Protein AF-A0A0D2D9L5-F1 (afdb_monomer)

Solvent-accessible surface area (backbone atoms only — not comparable to full-atom values): 6402 Å² total; per-residue (Å²): 145,74,80,76,75,68,64,64,72,64,49,50,51,58,53,55,51,52,53,45,54,51,51,49,50,53,53,52,53,57,54,61,76,69,69,66,97,87,64,49,72,66,34,57,51,34,50,53,48,20,54,48,42,23,47,54,29,26,51,54,20,44,53,48,36,52,55,52,34,58,54,34,48,59,48,23,75,78,38,69,80,45,47,64,58,41,52,58,52,44,54,60,31,50,49,46,24,51,52,16,40,53,53,20,51,58,38,51,67,49,39,75,58,92,73,86,122

Sequence (117 aa):
MGHELTHIPDIVPVIMAGIIAIYGLVVSVLISAGLSQKEPLFTSFIQLGAGLSVGLAGLAAGFAIGIVGDAGVRGTAQQPRLFVGMILILIFAEVLGLYGLIVALLMNSKASTDVTC

Structure (mmCIF, N/CA/C/O backbone):
data_AF-A0A0D2D9L5-F1
#
_entry.id   AF-A0A0D2D9L5-F1
#
loop_
_atom_site.group_PDB
_atom_site.id
_atom_site.type_symbol
_atom_site.label_atom_id
_atom_site.label_alt_id
_atom_site.label_comp_id
_atom_site.label_asym_id
_atom_site.label_entity_id
_atom_site.label_seq_id
_atom_site.pdbx_PDB_ins_code
_atom_site.Cartn_x
_atom_site.Cartn_y
_atom_site.Cartn_z
_atom_site.occupancy
_atom_site.B_iso_or_equiv
_atom_site.auth_seq_id
_atom_site.auth_comp_id
_atom_si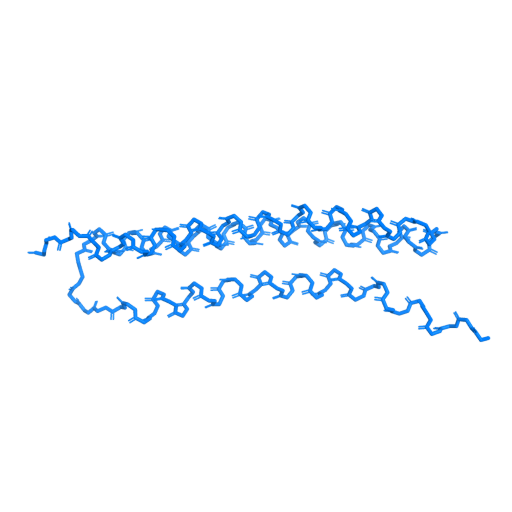te.auth_asym_id
_atom_site.auth_atom_id
_atom_site.pdbx_PDB_model_num
ATOM 1 N N . MET A 1 1 ? -20.238 -12.556 31.600 1.00 43.72 1 MET A N 1
ATOM 2 C CA . MET A 1 1 ? -19.874 -13.261 30.349 1.00 43.72 1 MET A CA 1
ATOM 3 C C . MET A 1 1 ? -19.884 -12.294 29.157 1.00 43.72 1 MET A C 1
ATOM 5 O O . MET A 1 1 ? -20.651 -12.485 28.230 1.00 43.72 1 MET A O 1
ATOM 9 N N . GLY A 1 2 ? -19.078 -11.225 29.178 1.00 51.16 2 GLY A N 1
ATOM 10 C CA . GLY A 1 2 ? -19.084 -10.214 28.101 1.00 51.16 2 GLY A CA 1
ATOM 11 C C . GLY A 1 2 ? -17.712 -9.625 27.761 1.00 51.16 2 GLY A C 1
ATOM 12 O O . GLY A 1 2 ? -17.645 -8.663 27.011 1.00 51.16 2 GLY A O 1
ATOM 13 N N . HIS A 1 3 ? -16.629 -10.181 28.313 1.00 50.19 3 HIS A N 1
ATOM 14 C CA . HIS A 1 3 ? -15.270 -9.645 28.168 1.00 50.19 3 HIS A CA 1
ATOM 15 C C . HIS A 1 3 ? -14.474 -10.244 26.993 1.00 50.19 3 HIS A C 1
ATOM 17 O O . HIS A 1 3 ? -13.371 -9.785 26.726 1.00 50.19 3 HIS A O 1
ATOM 23 N N . GLU A 1 4 ? -15.017 -11.234 26.277 1.00 50.62 4 GLU A N 1
ATOM 24 C CA . GLU A 1 4 ? -14.299 -11.916 25.183 1.00 50.62 4 GLU A CA 1
ATOM 25 C C . GLU A 1 4 ? -14.621 -11.351 23.786 1.00 50.62 4 GLU A C 1
ATOM 27 O O . GLU A 1 4 ? -13.846 -11.539 22.855 1.00 50.62 4 GLU A O 1
ATOM 32 N N . LEU A 1 5 ? -15.715 -10.594 23.626 1.00 52.78 5 LEU A N 1
ATOM 33 C CA . LEU A 1 5 ? -16.119 -10.031 22.324 1.00 52.78 5 LEU A CA 1
ATOM 34 C C . LEU A 1 5 ? -15.494 -8.660 22.011 1.00 52.78 5 LEU A C 1
ATOM 36 O O . LEU A 1 5 ? -15.653 -8.163 20.899 1.00 52.78 5 LEU A O 1
ATOM 40 N N . THR A 1 6 ? -14.775 -8.044 22.954 1.00 55.31 6 THR A N 1
ATOM 41 C CA . THR A 1 6 ? -14.137 -6.730 22.755 1.00 55.31 6 THR A CA 1
ATOM 42 C C . THR A 1 6 ? -12.732 -6.798 22.157 1.00 55.31 6 THR A C 1
ATOM 44 O O . THR A 1 6 ? -12.266 -5.782 21.671 1.00 55.31 6 THR A O 1
ATOM 47 N N . HIS A 1 7 ? -12.060 -7.956 22.129 1.00 50.91 7 HIS A N 1
ATOM 48 C CA . HIS A 1 7 ? -10.677 -8.061 21.616 1.00 50.91 7 HIS A CA 1
ATOM 49 C C . HIS A 1 7 ? -10.565 -8.218 20.088 1.00 50.91 7 HIS A C 1
ATOM 51 O O . HIS A 1 7 ? -9.540 -7.897 19.495 1.00 50.91 7 HIS A O 1
ATOM 57 N N . ILE A 1 8 ? -11.607 -8.734 19.438 1.00 60.00 8 ILE A N 1
ATOM 58 C CA . ILE A 1 8 ? -11.612 -9.072 18.008 1.00 60.00 8 ILE A CA 1
ATOM 59 C C . ILE A 1 8 ? -11.752 -7.845 17.071 1.00 60.00 8 ILE A C 1
ATOM 61 O O . ILE A 1 8 ? -11.149 -7.866 16.000 1.00 60.00 8 ILE A O 1
ATOM 65 N N . PRO A 1 9 ? -12.500 -6.767 17.394 1.00 62.28 9 PRO A N 1
ATOM 66 C CA . PRO A 1 9 ? -12.609 -5.625 16.481 1.00 62.28 9 PRO A CA 1
ATOM 67 C C . PRO A 1 9 ? -11.313 -4.804 16.366 1.00 62.28 9 PRO A C 1
ATOM 69 O O . PRO A 1 9 ? -11.070 -4.201 15.321 1.00 62.28 9 PRO A O 1
ATOM 72 N N . ASP A 1 10 ? -10.460 -4.827 17.394 1.00 74.56 10 ASP A N 1
ATOM 73 C CA . ASP A 1 10 ? -9.269 -3.973 17.480 1.00 74.56 10 ASP A CA 1
ATOM 74 C C . ASP A 1 10 ? -8.071 -4.506 16.681 1.00 74.56 10 ASP A C 1
ATOM 76 O O . ASP A 1 10 ? -7.160 -3.752 16.343 1.00 74.56 10 ASP A O 1
ATOM 80 N N . ILE A 1 11 ? -8.064 -5.798 16.334 1.00 88.12 11 ILE A N 1
ATOM 81 C CA . ILE A 1 11 ? -6.973 -6.400 15.552 1.00 88.12 11 ILE A CA 1
ATOM 82 C C . ILE A 1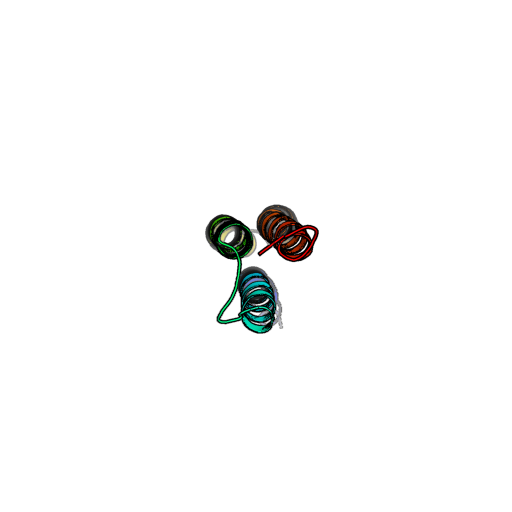 11 ? -7.113 -6.149 14.045 1.00 88.12 11 ILE A C 1
ATOM 84 O O . ILE A 1 11 ? -6.143 -6.284 13.299 1.00 88.12 11 ILE A O 1
ATOM 88 N N . VAL A 1 12 ? -8.301 -5.746 13.580 1.00 90.19 12 VAL A N 1
ATOM 89 C CA . VAL A 1 12 ? -8.595 -5.563 12.151 1.00 90.19 12 VAL A CA 1
ATOM 90 C C . VAL A 1 12 ? -7.650 -4.549 11.484 1.00 90.19 12 VAL A C 1
ATOM 92 O O . VAL A 1 12 ? -7.050 -4.915 10.473 1.00 90.19 12 VAL A O 1
ATOM 95 N N . PRO A 1 13 ? -7.421 -3.330 12.020 1.00 89.88 13 PRO A N 1
ATOM 96 C CA . PRO A 1 13 ? -6.508 -2.369 11.392 1.00 89.88 13 PRO A CA 1
ATOM 97 C C . PRO A 1 13 ? -5.060 -2.877 11.310 1.00 89.88 13 PRO A C 1
ATOM 99 O O . PRO A 1 13 ? -4.355 -2.585 10.346 1.00 89.88 13 PRO A O 1
ATOM 102 N N . VAL A 1 14 ? -4.626 -3.673 12.294 1.00 92.25 14 VAL A N 1
ATOM 103 C CA . VAL A 1 14 ? -3.279 -4.264 12.329 1.00 92.25 14 VAL A CA 1
ATOM 104 C C . VAL A 1 14 ? -3.111 -5.302 11.221 1.00 92.25 14 VAL A C 1
ATOM 106 O O . VAL A 1 14 ? -2.088 -5.313 10.538 1.00 92.25 14 VAL A O 1
ATOM 109 N N . ILE A 1 15 ? -4.122 -6.148 11.004 1.00 93.56 15 ILE A N 1
ATOM 110 C CA . ILE A 1 15 ? -4.108 -7.138 9.919 1.00 93.56 15 ILE A CA 1
ATOM 111 C C . ILE A 1 15 ? -4.052 -6.432 8.558 1.00 93.56 15 ILE A C 1
ATOM 113 O O . ILE A 1 15 ? -3.226 -6.805 7.728 1.00 93.56 15 ILE A O 1
ATOM 117 N N . MET A 1 16 ? -4.852 -5.380 8.353 1.00 90.69 16 MET A N 1
ATOM 118 C CA . MET A 1 16 ? -4.854 -4.613 7.097 1.00 90.69 16 MET A CA 1
ATOM 119 C C . MET A 1 16 ? -3.501 -3.934 6.827 1.00 90.69 16 MET A C 1
ATOM 121 O O . MET A 1 16 ? -2.965 -4.014 5.723 1.00 90.69 16 MET A O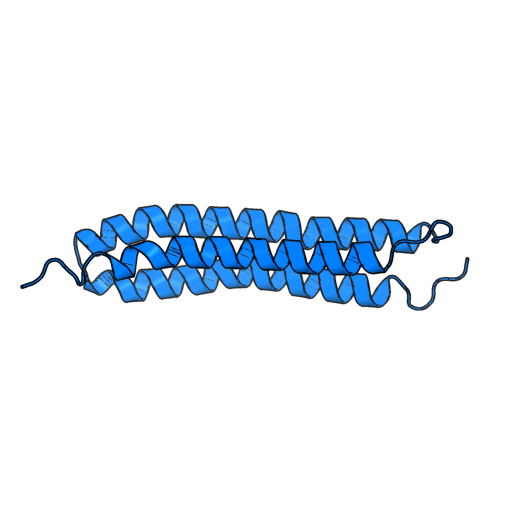 1
ATOM 125 N N . ALA A 1 17 ? -2.858 -3.371 7.857 1.00 92.00 17 ALA A N 1
ATOM 126 C CA . ALA A 1 17 ? -1.496 -2.846 7.726 1.00 92.00 17 ALA A CA 1
ATOM 127 C C . ALA A 1 17 ? -0.487 -3.928 7.282 1.00 92.00 17 ALA A C 1
ATOM 129 O O . ALA A 1 17 ? 0.425 -3.650 6.500 1.00 92.00 17 ALA A O 1
ATOM 130 N N . GLY A 1 18 ? -0.674 -5.173 7.731 1.00 93.81 18 GLY A N 1
ATOM 131 C CA . GLY A 1 18 ? 0.124 -6.319 7.295 1.00 93.81 18 GLY A CA 1
ATOM 132 C C . GLY A 1 18 ? -0.063 -6.674 5.816 1.00 93.81 18 GLY A C 1
ATOM 133 O O . GLY A 1 18 ? 0.910 -7.014 5.144 1.00 93.81 18 GLY A O 1
ATOM 134 N N . ILE A 1 19 ? -1.278 -6.551 5.278 1.00 94.62 19 ILE A N 1
ATOM 135 C CA . ILE A 1 19 ? -1.579 -6.866 3.871 1.00 94.62 19 ILE A CA 1
ATOM 136 C C . ILE A 1 19 ? -0.829 -5.914 2.924 1.00 94.62 19 ILE A C 1
ATOM 138 O O . ILE A 1 19 ? -0.253 -6.362 1.930 1.00 94.62 19 ILE A O 1
ATOM 142 N N . ILE A 1 20 ? -0.728 -4.625 3.267 1.00 94.44 20 ILE A N 1
ATOM 143 C CA . ILE A 1 20 ? 0.037 -3.641 2.480 1.00 94.44 20 ILE A CA 1
ATOM 144 C C . ILE A 1 20 ? 1.516 -4.032 2.363 1.00 94.44 20 ILE A C 1
ATOM 146 O O . ILE A 1 20 ? 2.117 -3.887 1.294 1.00 94.44 20 ILE A O 1
ATOM 150 N N . ALA A 1 21 ? 2.111 -4.569 3.431 1.00 95.19 21 ALA A N 1
ATOM 151 C CA . ALA A 1 21 ? 3.501 -5.020 3.401 1.00 95.19 21 ALA A CA 1
ATOM 152 C C . ALA A 1 21 ? 3.708 -6.180 2.410 1.00 95.19 21 ALA A C 1
ATOM 154 O O . ALA A 1 21 ? 4.732 -6.240 1.725 1.00 95.19 21 ALA A O 1
ATOM 155 N N . ILE A 1 22 ? 2.715 -7.065 2.275 1.00 96.56 22 ILE A N 1
ATOM 156 C CA . ILE A 1 22 ? 2.756 -8.182 1.325 1.00 96.56 22 ILE A CA 1
ATOM 157 C C . ILE A 1 22 ? 2.738 -7.667 -0.121 1.00 96.56 22 ILE A C 1
ATOM 159 O O . ILE A 1 22 ? 3.448 -8.216 -0.961 1.00 96.56 22 ILE A O 1
ATOM 163 N N . TYR A 1 23 ? 2.017 -6.583 -0.425 1.00 95.81 23 TYR A N 1
ATOM 164 C CA . TYR A 1 23 ? 2.035 -5.987 -1.768 1.00 95.81 23 TYR A CA 1
ATOM 165 C C . TYR A 1 23 ? 3.443 -5.538 -2.181 1.00 95.81 23 TYR A C 1
ATOM 167 O O . TYR A 1 23 ? 3.891 -5.844 -3.288 1.00 95.81 23 TYR A O 1
ATOM 175 N N . GLY A 1 24 ? 4.169 -4.872 -1.278 1.00 94.62 24 GLY A N 1
ATOM 176 C CA . GLY A 1 24 ? 5.560 -4.477 -1.515 1.00 94.62 24 GLY A CA 1
ATOM 177 C C . GLY A 1 24 ? 6.500 -5.677 -1.667 1.00 94.62 24 GLY A C 1
ATOM 178 O O . GLY A 1 24 ? 7.343 -5.691 -2.567 1.00 94.62 24 GLY A O 1
ATOM 179 N N . LEU A 1 25 ? 6.318 -6.713 -0.839 1.00 96.44 25 LEU A N 1
ATOM 180 C CA . LEU A 1 25 ? 7.094 -7.953 -0.915 1.00 96.44 25 LEU A CA 1
ATOM 181 C C . LEU A 1 25 ? 6.935 -8.636 -2.279 1.00 96.44 25 LEU A C 1
ATOM 183 O O . LEU A 1 25 ? 7.932 -9.006 -2.896 1.00 96.44 25 LEU A O 1
ATOM 187 N N . VAL A 1 26 ? 5.700 -8.771 -2.769 1.00 95.88 26 VAL A N 1
ATOM 188 C CA . VAL A 1 26 ? 5.410 -9.405 -4.063 1.00 95.88 26 VAL A CA 1
ATOM 189 C C . VAL A 1 26 ? 6.117 -8.667 -5.199 1.00 95.88 26 VAL A C 1
ATOM 191 O O . VAL A 1 26 ? 6.795 -9.301 -6.004 1.00 95.88 26 VAL A O 1
ATOM 194 N N . VAL A 1 27 ? 6.032 -7.334 -5.246 1.00 95.50 27 VAL A N 1
ATOM 195 C CA . VAL A 1 27 ? 6.710 -6.542 -6.288 1.00 95.50 27 VAL A CA 1
ATOM 196 C C . VAL A 1 27 ? 8.232 -6.663 -6.185 1.00 95.50 27 VAL A C 1
ATOM 198 O O . VAL A 1 27 ? 8.899 -6.823 -7.205 1.00 95.50 27 VAL A O 1
ATOM 201 N N . SER A 1 28 ? 8.790 -6.650 -4.972 1.00 95.38 28 SER A N 1
ATOM 202 C CA . SER A 1 28 ? 10.232 -6.820 -4.760 1.00 95.38 28 SER A CA 1
ATOM 203 C C . SER A 1 28 ? 10.739 -8.171 -5.275 1.00 95.38 28 SER A C 1
ATOM 205 O O . SER A 1 28 ? 11.742 -8.214 -5.988 1.00 95.38 28 SER A O 1
ATOM 207 N N . VAL A 1 29 ? 10.023 -9.262 -4.984 1.00 95.81 29 VAL A N 1
ATOM 208 C CA . VAL A 1 29 ? 10.370 -10.606 -5.471 1.00 95.81 29 VAL A CA 1
ATOM 209 C C . VAL A 1 29 ? 10.272 -10.688 -6.997 1.00 95.81 29 VAL A C 1
ATOM 211 O O . VAL A 1 29 ? 11.165 -11.248 -7.631 1.00 95.81 29 VAL A O 1
ATOM 214 N N . LEU A 1 30 ? 9.234 -10.097 -7.599 1.00 93.12 30 LEU A N 1
ATOM 215 C CA . LEU A 1 30 ? 9.055 -10.091 -9.055 1.00 93.12 30 LEU A CA 1
ATOM 216 C C . LEU A 1 30 ? 10.151 -9.308 -9.784 1.00 93.12 30 LEU A C 1
ATOM 218 O O . LEU A 1 30 ? 10.627 -9.766 -10.819 1.00 93.12 30 LEU A O 1
ATOM 222 N N . ILE A 1 31 ? 10.566 -8.154 -9.254 1.00 92.44 31 ILE A N 1
ATOM 223 C CA . ILE A 1 31 ? 11.669 -7.371 -9.830 1.00 92.44 31 ILE A CA 1
ATOM 224 C C . ILE A 1 31 ? 12.988 -8.134 -9.674 1.00 92.44 31 ILE A C 1
ATOM 226 O O . ILE A 1 31 ? 13.742 -8.239 -10.635 1.00 92.44 31 ILE A O 1
ATOM 230 N N . SER A 1 32 ? 13.243 -8.718 -8.497 1.00 92.75 32 SER A N 1
ATOM 231 C CA . SER A 1 32 ? 14.467 -9.480 -8.209 1.00 92.75 32 SER A CA 1
ATOM 232 C C . SER A 1 32 ? 14.664 -10.666 -9.160 1.00 92.75 32 SER A C 1
ATOM 234 O O . SER A 1 32 ? 15.771 -10.906 -9.638 1.00 92.75 32 SER A O 1
ATOM 236 N N . ALA A 1 33 ? 13.579 -11.367 -9.502 1.00 90.00 33 ALA A N 1
ATOM 237 C CA . ALA A 1 33 ? 13.613 -12.480 -10.448 1.00 90.00 33 ALA A CA 1
ATOM 238 C C . ALA A 1 33 ? 13.986 -12.065 -11.887 1.00 90.00 33 ALA A C 1
ATOM 240 O O . ALA A 1 33 ? 14.412 -12.913 -12.668 1.00 90.00 33 ALA A O 1
ATOM 241 N N . GLY A 1 34 ? 13.821 -10.786 -12.241 1.00 83.19 34 GLY A N 1
ATOM 242 C CA . GLY A 1 34 ? 14.101 -10.237 -13.570 1.00 83.19 34 GLY A CA 1
ATOM 243 C C . GLY A 1 34 ? 15.415 -9.460 -13.680 1.00 83.19 34 GLY A C 1
ATOM 244 O O . GLY A 1 34 ? 15.613 -8.765 -14.673 1.00 83.19 34 GLY A O 1
ATOM 245 N N . LEU A 1 35 ? 16.295 -9.510 -12.673 1.00 86.88 35 LEU A N 1
ATOM 246 C CA . LEU A 1 35 ? 17.574 -8.794 -12.706 1.00 86.88 35 LEU A CA 1
ATOM 247 C C . LEU A 1 35 ? 18.631 -9.568 -13.506 1.00 86.88 35 LEU A C 1
ATOM 249 O O . LEU A 1 35 ? 18.925 -10.727 -13.217 1.00 86.88 35 LEU A O 1
ATOM 253 N N . SER A 1 36 ? 19.265 -8.890 -14.464 1.00 86.50 36 SER A N 1
ATOM 254 C CA . SER A 1 36 ? 20.396 -9.403 -15.244 1.00 86.50 36 SER A CA 1
ATOM 255 C C . SER A 1 36 ? 21.510 -8.359 -15.339 1.00 86.50 36 SER A C 1
ATOM 257 O O . SER A 1 36 ? 21.279 -7.159 -15.204 1.00 86.50 36 SER A O 1
ATOM 259 N N . GLN A 1 37 ? 22.748 -8.804 -15.576 1.00 83.56 37 GLN A N 1
ATOM 260 C CA . GLN A 1 37 ? 23.912 -7.911 -15.665 1.00 83.56 37 GLN A CA 1
ATOM 261 C C . GLN A 1 37 ? 23.899 -7.040 -16.932 1.00 83.56 37 GLN A C 1
ATOM 263 O O . GLN A 1 37 ? 24.520 -5.979 -16.960 1.00 83.56 37 GLN A O 1
ATOM 268 N N . LYS A 1 38 ? 23.217 -7.488 -17.992 1.00 82.06 38 LYS A N 1
ATOM 269 C CA . LYS A 1 38 ? 23.132 -6.778 -19.270 1.00 82.06 38 LYS A CA 1
ATOM 270 C C . LYS A 1 38 ? 21.679 -6.419 -19.569 1.00 82.06 38 LYS A C 1
ATOM 272 O O . LYS A 1 38 ? 21.049 -7.056 -20.404 1.00 82.06 38 LYS A O 1
ATOM 277 N N . GLU A 1 39 ? 21.186 -5.395 -18.880 1.00 82.75 39 GLU A N 1
ATOM 278 C CA . GLU A 1 39 ? 19.857 -4.822 -19.100 1.00 82.75 39 GLU A CA 1
ATOM 279 C C . GLU A 1 39 ? 19.960 -3.428 -19.737 1.00 82.75 39 GLU A C 1
ATOM 281 O O . GLU A 1 39 ? 20.840 -2.638 -19.371 1.00 82.75 39 GLU A O 1
ATOM 286 N N . PRO A 1 40 ? 19.074 -3.092 -20.686 1.00 86.12 40 PRO A N 1
ATOM 287 C CA . PRO A 1 40 ? 18.982 -1.748 -21.228 1.00 86.12 40 PRO A CA 1
ATOM 288 C C . PRO A 1 40 ? 18.489 -0.773 -20.151 1.00 86.12 40 P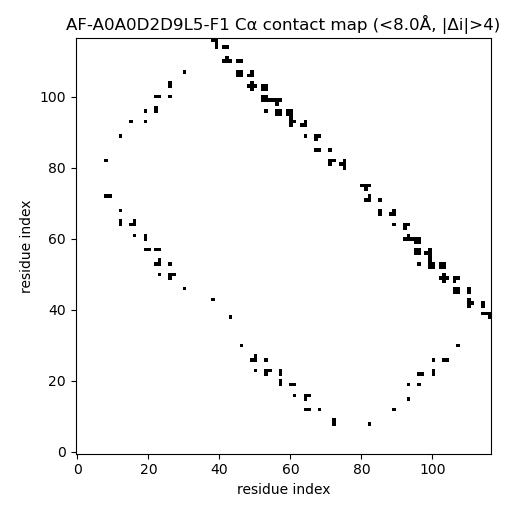RO A C 1
ATOM 290 O O . PRO A 1 40 ? 17.698 -1.112 -19.270 1.00 86.12 40 PRO A O 1
ATOM 293 N N . LEU A 1 41 ? 18.929 0.485 -20.250 1.00 87.94 41 LEU A N 1
ATOM 294 C CA . LEU A 1 41 ? 18.633 1.526 -19.257 1.00 87.94 41 LEU A CA 1
ATOM 295 C C . LEU A 1 41 ? 17.120 1.737 -19.045 1.00 87.94 41 LEU A C 1
ATOM 297 O O . LEU A 1 41 ? 16.685 2.092 -17.950 1.00 87.94 41 LEU A O 1
ATOM 301 N N . PHE A 1 42 ? 16.320 1.482 -20.086 1.00 88.88 42 PHE A N 1
ATOM 302 C CA . PHE A 1 42 ? 14.861 1.522 -20.030 1.00 88.88 42 PHE A CA 1
ATOM 303 C C . PHE A 1 42 ? 14.287 0.523 -19.013 1.00 88.88 42 PHE A C 1
ATOM 305 O O . PHE A 1 42 ? 13.506 0.937 -18.156 1.00 88.88 42 PHE A O 1
ATOM 312 N N . THR A 1 43 ? 14.717 -0.746 -19.035 1.00 89.25 43 THR A N 1
ATOM 313 C CA . THR A 1 43 ? 14.256 -1.776 -18.085 1.00 89.25 43 THR A CA 1
ATOM 314 C C . THR A 1 43 ? 14.521 -1.339 -16.647 1.00 89.25 43 THR A C 1
ATOM 316 O O . THR A 1 43 ? 13.617 -1.363 -15.811 1.00 89.25 43 THR A O 1
ATOM 319 N N . SER A 1 44 ? 15.735 -0.857 -16.367 1.00 90.31 44 SER A N 1
ATOM 320 C CA . SER A 1 44 ? 16.148 -0.445 -15.021 1.00 90.31 44 SER A CA 1
ATOM 321 C C . SER A 1 44 ? 15.339 0.743 -14.492 1.00 90.31 44 SER A C 1
ATOM 323 O O . SER A 1 44 ? 14.940 0.751 -13.326 1.00 90.31 44 SER A O 1
ATOM 325 N N . PHE A 1 45 ? 15.034 1.737 -15.336 1.00 91.88 45 PHE A N 1
ATOM 326 C CA . PHE A 1 45 ? 14.176 2.857 -14.935 1.00 91.88 45 PHE A CA 1
ATOM 327 C C . PHE A 1 45 ? 12.720 2.439 -14.716 1.00 91.88 45 PHE A C 1
ATOM 329 O O . PHE A 1 45 ? 12.080 2.940 -13.789 1.00 91.88 45 PHE A O 1
ATOM 336 N N . ILE A 1 46 ? 12.197 1.508 -15.517 1.00 93.00 46 ILE A N 1
ATOM 337 C CA . ILE A 1 46 ? 10.849 0.967 -15.317 1.00 93.00 46 ILE A CA 1
ATOM 338 C C . ILE A 1 46 ? 10.770 0.170 -14.010 1.00 93.00 46 ILE A C 1
ATOM 340 O O . ILE A 1 46 ? 9.815 0.358 -13.260 1.00 93.00 46 ILE A O 1
ATOM 344 N N . GLN A 1 47 ? 11.771 -0.652 -13.686 1.00 92.62 47 GLN A N 1
ATOM 345 C CA . GLN A 1 47 ? 11.835 -1.391 -12.418 1.00 92.62 47 GLN A CA 1
ATOM 346 C C . GLN A 1 47 ? 11.931 -0.451 -11.207 1.00 92.62 47 GLN A C 1
ATOM 348 O O . GLN A 1 47 ? 11.227 -0.649 -10.215 1.00 92.62 47 GLN A O 1
ATOM 353 N N . LEU A 1 48 ? 12.727 0.621 -11.304 1.00 93.88 48 LEU A N 1
ATOM 354 C CA . LEU A 1 48 ? 12.792 1.659 -10.272 1.00 93.88 48 LEU A CA 1
ATOM 355 C C . LEU A 1 48 ? 11.433 2.354 -10.086 1.00 93.88 48 LEU A C 1
ATOM 357 O O . LEU A 1 48 ? 10.972 2.530 -8.957 1.00 93.88 48 LEU A O 1
ATOM 361 N N . GLY A 1 49 ? 10.774 2.718 -11.189 1.00 94.69 49 GLY A N 1
ATOM 362 C CA . GLY A 1 49 ? 9.448 3.335 -11.173 1.00 94.69 49 GLY A CA 1
ATOM 363 C C . GLY A 1 49 ? 8.371 2.409 -10.603 1.00 94.69 49 GLY A C 1
ATOM 364 O O . GLY A 1 49 ? 7.559 2.841 -9.786 1.00 94.69 49 GLY A O 1
ATOM 365 N N . ALA A 1 50 ? 8.403 1.123 -10.963 1.00 94.94 50 ALA A N 1
ATOM 366 C CA . ALA A 1 50 ? 7.492 0.111 -10.443 1.00 94.94 50 ALA A CA 1
ATOM 367 C C . ALA A 1 50 ? 7.636 -0.028 -8.919 1.00 94.94 50 ALA A C 1
ATOM 369 O O . ALA A 1 50 ? 6.638 0.068 -8.205 1.00 94.94 50 ALA A O 1
ATOM 370 N N . GLY A 1 51 ? 8.866 -0.146 -8.405 1.00 95.12 51 GLY A N 1
ATOM 371 C CA . GLY A 1 51 ? 9.129 -0.215 -6.964 1.00 95.12 51 GLY A CA 1
ATOM 372 C C . GLY A 1 51 ? 8.698 1.045 -6.202 1.00 95.12 51 GLY A C 1
ATOM 373 O O . GLY A 1 51 ? 8.049 0.946 -5.159 1.00 95.12 51 GLY A O 1
ATOM 374 N N . LEU A 1 52 ? 8.992 2.238 -6.733 1.00 96.44 52 LEU A N 1
ATOM 375 C CA . LEU A 1 52 ? 8.587 3.502 -6.106 1.00 96.44 52 LEU A CA 1
ATOM 376 C C . LEU A 1 52 ? 7.068 3.699 -6.101 1.00 96.44 52 LEU A C 1
ATOM 378 O O . LEU A 1 52 ? 6.527 4.194 -5.113 1.00 96.44 52 LEU A O 1
ATOM 382 N N . SER A 1 53 ? 6.374 3.294 -7.168 1.00 95.88 53 SER A N 1
ATOM 383 C CA . SER A 1 53 ? 4.918 3.442 -7.269 1.00 95.88 53 SER A CA 1
ATOM 384 C C . SER A 1 53 ? 4.179 2.662 -6.175 1.00 95.88 53 SER A C 1
ATOM 386 O O . SER A 1 53 ? 3.366 3.245 -5.458 1.00 95.88 53 SER A O 1
ATOM 388 N N . VAL A 1 54 ? 4.516 1.380 -5.970 1.00 96.75 54 VAL A N 1
ATOM 389 C CA . VAL A 1 54 ? 3.920 0.557 -4.905 1.00 96.75 54 VAL A CA 1
ATOM 390 C C . VAL A 1 54 ? 4.390 0.996 -3.518 1.00 96.75 54 VAL A C 1
ATOM 392 O O . VAL A 1 54 ? 3.588 1.022 -2.589 1.00 96.75 54 VAL A O 1
ATOM 395 N N . GLY A 1 55 ? 5.660 1.391 -3.368 1.00 95.94 55 GLY A N 1
ATOM 396 C CA . GLY A 1 55 ? 6.224 1.798 -2.081 1.00 95.94 55 GLY A CA 1
ATOM 397 C C . GLY A 1 55 ? 5.583 3.073 -1.534 1.00 95.94 55 GLY A C 1
ATOM 398 O O . GLY A 1 55 ? 5.139 3.101 -0.387 1.00 95.94 55 GLY A O 1
ATOM 399 N N . LEU A 1 56 ? 5.479 4.120 -2.359 1.00 96.88 56 LEU A N 1
ATOM 400 C CA . LEU A 1 56 ? 4.883 5.395 -1.949 1.00 96.88 56 LEU A CA 1
ATOM 401 C C . LEU A 1 56 ? 3.362 5.294 -1.776 1.00 96.88 56 LEU A C 1
ATOM 403 O O . LEU A 1 56 ? 2.823 5.861 -0.825 1.00 96.88 56 LEU A O 1
ATOM 407 N N . ALA A 1 57 ? 2.672 4.541 -2.640 1.00 96.25 57 ALA A N 1
ATOM 408 C CA . ALA A 1 57 ? 1.239 4.283 -2.487 1.00 96.25 57 ALA A CA 1
ATOM 409 C C . ALA A 1 57 ? 0.940 3.465 -1.220 1.00 96.25 57 ALA A C 1
ATOM 411 O O . ALA A 1 57 ? 0.026 3.804 -0.468 1.00 96.25 57 ALA A O 1
ATOM 412 N N . GLY A 1 58 ? 1.740 2.430 -0.946 1.00 95.62 58 GLY A N 1
ATOM 413 C CA . GLY A 1 58 ? 1.630 1.611 0.259 1.00 95.62 58 GLY A CA 1
ATOM 414 C C . GLY A 1 58 ? 1.900 2.407 1.535 1.00 95.62 58 GLY A C 1
ATOM 415 O O . GLY A 1 58 ? 1.161 2.269 2.506 1.00 95.62 58 GLY A O 1
ATOM 416 N N . LEU A 1 59 ? 2.888 3.306 1.523 1.00 96.19 59 LEU A N 1
ATOM 417 C CA . LEU A 1 59 ? 3.150 4.209 2.645 1.00 96.19 59 LEU A CA 1
ATOM 418 C C . LEU A 1 59 ? 1.952 5.133 2.905 1.00 96.19 59 LEU A C 1
ATOM 420 O O . LEU A 1 59 ? 1.500 5.234 4.043 1.00 96.19 59 LEU A O 1
ATOM 424 N N . ALA A 1 60 ? 1.395 5.761 1.865 1.00 96.06 60 ALA A N 1
ATOM 425 C CA . ALA A 1 60 ? 0.224 6.627 2.000 1.00 96.06 60 ALA A CA 1
ATOM 426 C C . ALA A 1 60 ? -1.008 5.869 2.532 1.00 96.06 60 ALA A C 1
ATOM 428 O O . ALA A 1 60 ? -1.687 6.354 3.440 1.00 96.06 60 ALA A O 1
ATOM 429 N N . ALA A 1 61 ? -1.262 4.663 2.016 1.00 95.75 61 ALA A N 1
ATOM 430 C CA . ALA A 1 61 ? -2.339 3.792 2.482 1.00 95.75 61 ALA A CA 1
ATOM 431 C C . ALA A 1 61 ? -2.133 3.364 3.947 1.00 95.75 61 ALA A C 1
ATOM 433 O O . ALA A 1 61 ? -3.058 3.458 4.751 1.00 95.75 61 ALA A O 1
ATOM 434 N N . GLY A 1 62 ? -0.910 2.982 4.326 1.00 95.50 62 GLY A N 1
ATOM 435 C CA . GLY A 1 62 ? -0.562 2.616 5.699 1.00 95.50 62 GLY A CA 1
ATOM 436 C C . GLY A 1 62 ? -0.748 3.770 6.687 1.00 95.50 62 GLY A C 1
ATOM 437 O O . GLY A 1 62 ? -1.286 3.564 7.774 1.00 95.50 62 GLY A O 1
ATOM 438 N N . PHE A 1 63 ? -0.393 5.000 6.299 1.00 96.06 63 PHE A N 1
ATOM 439 C CA . PHE A 1 63 ? -0.669 6.193 7.107 1.00 96.06 63 PHE A CA 1
ATOM 440 C C . PHE A 1 63 ? -2.171 6.434 7.290 1.00 96.06 63 PHE A C 1
ATOM 442 O O . PHE A 1 63 ? -2.614 6.704 8.407 1.00 96.06 63 PHE A O 1
ATOM 449 N N . ALA A 1 64 ? -2.966 6.301 6.224 1.00 95.06 64 ALA A N 1
ATOM 450 C CA . ALA A 1 64 ? -4.417 6.443 6.306 1.00 95.06 64 ALA A CA 1
ATOM 451 C C . ALA A 1 64 ? -5.042 5.382 7.228 1.00 95.06 64 ALA A C 1
ATOM 453 O O . ALA A 1 64 ? -5.824 5.728 8.114 1.00 95.06 64 ALA A O 1
ATOM 454 N N . ILE A 1 65 ? -4.652 4.111 7.079 1.00 95.56 65 ILE A N 1
ATOM 455 C CA . ILE A 1 65 ? -5.115 3.001 7.925 1.00 95.56 65 ILE A CA 1
ATOM 456 C C . ILE A 1 65 ? -4.707 3.205 9.383 1.00 95.56 65 ILE A C 1
ATOM 458 O O . ILE A 1 65 ? -5.525 2.978 10.268 1.00 95.56 65 ILE A O 1
ATOM 462 N N . GLY A 1 66 ? -3.484 3.667 9.652 1.00 93.94 66 GLY A N 1
ATOM 463 C CA . GLY A 1 66 ? -3.016 3.917 11.015 1.00 93.94 66 GLY A CA 1
ATOM 464 C C . GLY A 1 66 ? -3.841 4.987 11.736 1.00 93.94 66 GLY A C 1
ATOM 465 O O . GLY A 1 66 ? -4.279 4.773 12.864 1.00 93.94 66 GLY A O 1
ATOM 466 N N . ILE A 1 67 ? -4.112 6.113 11.067 1.00 95.19 67 ILE A N 1
ATOM 467 C CA . ILE A 1 67 ? -4.880 7.225 11.651 1.00 95.19 67 ILE A CA 1
ATOM 468 C C . ILE A 1 67 ? -6.358 6.846 11.819 1.00 95.19 67 ILE A C 1
ATOM 470 O O . ILE A 1 67 ? -6.947 7.086 12.874 1.00 95.19 67 ILE A O 1
ATOM 474 N N . VAL A 1 68 ? -6.965 6.236 10.795 1.00 94.00 68 VAL A N 1
ATOM 475 C CA . VAL A 1 68 ? -8.364 5.778 10.849 1.00 94.00 68 VAL A CA 1
ATOM 476 C C . VAL A 1 68 ? -8.529 4.656 11.870 1.00 94.00 68 VAL A C 1
ATOM 478 O O . VAL A 1 68 ? -9.532 4.626 12.577 1.00 94.00 68 VAL A O 1
ATOM 481 N N . GLY A 1 69 ? -7.550 3.759 11.969 1.00 92.69 69 GLY A N 1
ATOM 482 C CA . GLY A 1 69 ? -7.513 2.673 12.938 1.00 92.69 69 GLY A CA 1
ATOM 483 C C . GLY A 1 69 ? -7.506 3.192 14.371 1.00 92.69 69 GLY A C 1
ATOM 484 O O . GLY A 1 69 ? -8.397 2.825 15.128 1.00 92.69 69 GLY A O 1
ATOM 485 N N . ASP A 1 70 ? -6.580 4.092 14.729 1.00 91.94 70 ASP A N 1
ATOM 486 C CA . ASP A 1 70 ? -6.488 4.657 16.088 1.00 91.94 70 ASP A CA 1
ATOM 487 C C . ASP A 1 70 ? -7.769 5.405 16.500 1.00 91.94 70 ASP A C 1
ATOM 489 O O . ASP A 1 70 ? -8.338 5.158 17.569 1.00 91.94 70 ASP A O 1
ATOM 493 N N . ALA A 1 71 ? -8.291 6.266 15.622 1.00 92.19 71 ALA A N 1
ATOM 494 C CA . ALA A 1 71 ? -9.540 6.980 15.881 1.00 92.19 71 ALA A CA 1
ATOM 495 C C . ALA A 1 71 ? -10.755 6.031 15.925 1.00 92.19 71 ALA A C 1
ATOM 497 O O . ALA A 1 71 ? -11.661 6.200 16.748 1.00 92.19 71 ALA A O 1
ATOM 498 N N . GLY A 1 72 ? -10.772 5.022 15.055 1.00 90.50 72 GLY A N 1
ATOM 499 C CA . GLY A 1 72 ? -11.864 4.070 14.886 1.00 90.50 72 GLY A C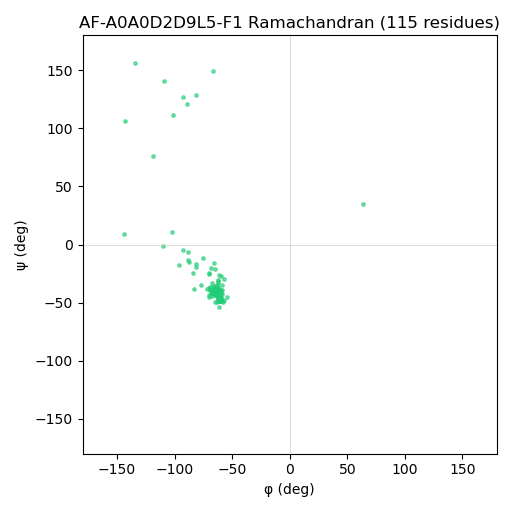A 1
ATOM 500 C C . GLY A 1 72 ? -12.021 3.107 16.059 1.00 90.50 72 GLY A C 1
ATOM 501 O O . GLY A 1 72 ? -13.146 2.918 16.533 1.00 90.50 72 GLY A O 1
ATOM 502 N N . VAL A 1 73 ? -10.922 2.552 16.587 1.00 90.06 73 VAL A N 1
ATOM 503 C CA . VAL A 1 73 ? -10.966 1.659 17.762 1.00 90.06 73 VAL A CA 1
ATOM 504 C C . VAL A 1 73 ? -11.413 2.423 19.009 1.00 90.06 73 VAL A C 1
ATOM 506 O O . VAL A 1 73 ? -12.302 1.977 19.735 1.00 90.06 73 VAL A O 1
ATOM 509 N N . ARG A 1 74 ? -10.912 3.653 19.198 1.00 89.31 74 ARG A N 1
ATOM 510 C CA . ARG A 1 74 ? -11.327 4.544 20.294 1.00 89.31 74 ARG A CA 1
ATOM 511 C C . ARG A 1 74 ? -12.812 4.910 20.214 1.00 89.31 74 ARG A C 1
ATOM 513 O O . ARG A 1 74 ? -13.493 4.914 21.238 1.00 89.31 74 ARG A O 1
ATOM 520 N N . GLY A 1 75 ? -13.326 5.191 19.015 1.00 87.69 75 GLY A N 1
ATOM 521 C CA . GLY A 1 75 ? -14.748 5.476 18.791 1.00 87.69 75 GLY A CA 1
ATOM 522 C C . GLY A 1 75 ? -15.645 4.251 18.991 1.00 87.69 75 GLY A C 1
ATOM 523 O O . GLY A 1 75 ? -16.712 4.351 19.599 1.00 87.69 75 GLY A O 1
ATOM 524 N N . THR A 1 76 ? -15.187 3.079 18.549 1.00 86.00 76 THR A N 1
ATOM 525 C CA . THR A 1 76 ? -15.915 1.809 18.699 1.00 86.00 76 THR A CA 1
ATOM 526 C C . THR A 1 76 ? -16.007 1.379 20.165 1.00 86.00 76 THR A C 1
ATOM 528 O O . THR A 1 76 ? -17.045 0.861 20.578 1.00 86.00 76 THR A O 1
ATOM 531 N N . ALA A 1 77 ? -14.986 1.677 20.977 1.00 85.75 77 ALA A N 1
ATOM 532 C CA . ALA A 1 77 ? -15.012 1.441 22.420 1.00 85.75 77 ALA A CA 1
ATOM 533 C C . ALA A 1 77 ? -16.111 2.245 23.144 1.00 85.75 77 ALA A C 1
ATOM 535 O O . ALA A 1 77 ? -16.650 1.781 24.146 1.00 85.75 77 ALA A O 1
ATOM 536 N N . GLN A 1 78 ? -16.463 3.434 22.639 1.00 88.50 78 GLN A N 1
ATOM 537 C CA . GLN A 1 78 ? -17.556 4.251 23.183 1.00 88.50 78 GLN A CA 1
ATOM 538 C C . GLN A 1 78 ? -18.927 3.812 22.650 1.00 88.50 78 GLN A C 1
ATOM 540 O O . GLN A 1 78 ? -19.918 3.824 23.379 1.00 88.50 78 GLN A O 1
ATOM 545 N N . GLN A 1 79 ? -19.003 3.437 21.372 1.00 86.50 79 GLN A N 1
ATOM 546 C CA . GLN A 1 79 ? -20.242 3.041 20.710 1.00 86.50 79 GLN A CA 1
ATOM 547 C C . GLN A 1 79 ? -19.981 1.895 19.714 1.00 86.50 79 GLN A C 1
ATOM 549 O O . GLN A 1 79 ? -19.502 2.137 18.603 1.00 86.50 79 GLN A O 1
ATOM 554 N N . PRO A 1 80 ? -20.392 0.649 20.026 1.00 82.31 80 PRO A N 1
ATOM 555 C CA . PRO A 1 80 ? -20.072 -0.521 19.202 1.00 82.31 80 PRO A CA 1
ATOM 556 C C . PRO A 1 80 ? -20.728 -0.502 17.810 1.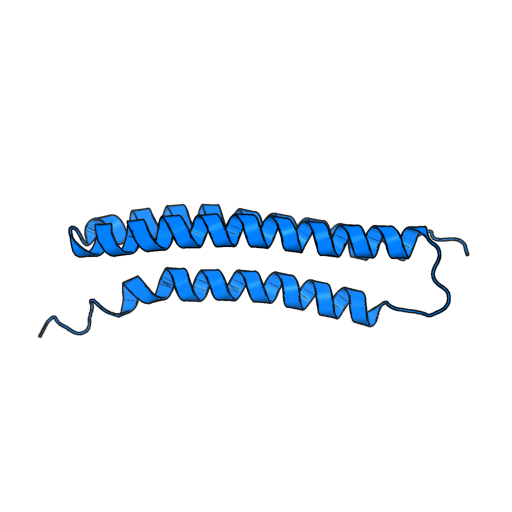00 82.31 80 PRO A C 1
ATOM 558 O O . PRO A 1 80 ? -20.308 -1.222 16.909 1.00 82.31 80 PRO A O 1
ATOM 561 N N . ARG A 1 81 ? -21.738 0.352 17.591 1.00 86.12 81 ARG A N 1
ATOM 562 C CA . ARG A 1 81 ? -22.368 0.547 16.274 1.00 86.12 81 ARG A CA 1
ATOM 563 C C . ARG A 1 81 ? -21.447 1.228 15.251 1.00 86.12 81 ARG A C 1
ATOM 565 O O . ARG A 1 81 ? -21.698 1.086 14.058 1.00 86.12 81 ARG A O 1
ATOM 572 N N . LEU A 1 82 ? -20.390 1.929 15.682 1.00 85.56 82 LEU A N 1
ATOM 573 C CA . LEU A 1 82 ? -19.433 2.574 14.770 1.00 85.56 82 LEU A CA 1
ATOM 574 C C . LEU A 1 82 ? -18.468 1.586 14.100 1.00 85.56 82 LEU A C 1
ATOM 576 O O . LEU A 1 82 ? -17.829 1.952 13.115 1.00 85.56 82 LEU A O 1
ATOM 580 N N . PHE A 1 83 ? -18.417 0.334 14.563 1.00 85.44 83 PHE A N 1
ATOM 581 C CA . PHE A 1 83 ? -17.524 -0.690 14.021 1.00 85.44 83 PHE A CA 1
ATOM 582 C C . PHE A 1 83 ? -17.673 -0.870 12.501 1.00 85.44 83 PHE A C 1
ATOM 584 O O . PHE A 1 83 ? -16.687 -0.888 11.770 1.00 85.44 83 PHE A O 1
ATOM 591 N N . VAL A 1 84 ? -18.914 -0.925 12.002 1.00 89.81 84 VAL A N 1
ATOM 592 C CA . VAL A 1 84 ? -19.188 -1.100 10.564 1.00 89.81 84 VAL A CA 1
ATOM 593 C C . VAL A 1 84 ? -18.700 0.105 9.750 1.00 89.81 84 VAL A C 1
ATOM 595 O O . VAL A 1 84 ? -18.155 -0.063 8.661 1.00 89.81 84 VAL A O 1
ATOM 598 N N . GLY A 1 85 ? -18.847 1.319 10.293 1.00 90.62 85 GLY A N 1
ATOM 599 C CA . GLY A 1 85 ? -18.364 2.544 9.653 1.00 90.62 85 GLY A CA 1
ATOM 600 C C . GLY A 1 85 ? -16.839 2.592 9.565 1.00 90.62 85 GLY A C 1
ATOM 601 O O . GLY A 1 85 ? -16.301 2.935 8.516 1.00 90.62 85 GLY A O 1
ATOM 602 N N . MET A 1 86 ? -16.144 2.178 10.629 1.00 91.44 86 MET A N 1
ATOM 603 C CA . MET A 1 86 ? -14.684 2.058 10.639 1.00 91.44 86 MET A CA 1
ATOM 604 C C . MET A 1 86 ? -14.195 1.095 9.551 1.00 91.44 86 MET A C 1
ATOM 606 O O . MET A 1 86 ? -13.317 1.459 8.773 1.00 91.44 86 MET A O 1
ATOM 610 N N . ILE A 1 87 ? -14.787 -0.102 9.448 1.00 92.12 87 ILE A N 1
ATOM 611 C CA . ILE A 1 87 ? -14.406 -1.084 8.420 1.00 92.12 87 ILE A CA 1
ATOM 612 C C . ILE A 1 87 ? -14.591 -0.520 7.009 1.00 92.12 87 ILE A C 1
ATOM 614 O O . ILE A 1 87 ? -13.716 -0.685 6.163 1.00 92.12 87 ILE A O 1
ATOM 618 N N . LEU A 1 88 ? -15.696 0.180 6.755 1.00 93.38 88 LEU A N 1
ATOM 619 C CA . LEU A 1 88 ? -15.969 0.754 5.440 1.00 93.38 88 LEU A CA 1
ATOM 620 C C . LEU A 1 88 ? -14.904 1.786 5.030 1.00 93.38 88 LEU A C 1
ATOM 622 O O . LEU A 1 88 ? -14.447 1.765 3.889 1.00 93.38 88 LEU A O 1
ATOM 626 N N . ILE A 1 89 ? -14.450 2.634 5.959 1.00 94.25 89 ILE A N 1
ATOM 627 C CA . ILE A 1 89 ? -13.366 3.600 5.703 1.00 94.25 89 ILE A CA 1
ATOM 628 C C . ILE A 1 89 ? -12.027 2.878 5.485 1.00 94.25 89 ILE A C 1
ATOM 630 O O . ILE A 1 89 ? -11.282 3.238 4.573 1.00 94.25 89 ILE A O 1
ATOM 634 N N . LEU A 1 90 ? -11.730 1.841 6.276 1.00 93.06 90 LEU A N 1
ATOM 635 C CA . LEU A 1 90 ? -10.502 1.050 6.140 1.00 93.06 90 LEU A CA 1
ATOM 636 C C . LEU A 1 90 ? -10.403 0.359 4.773 1.00 93.06 90 LEU A C 1
ATOM 638 O O . LEU A 1 90 ? -9.330 0.358 4.179 1.00 93.06 90 LEU A O 1
ATOM 642 N N . ILE A 1 91 ? -11.511 -0.151 4.228 1.00 94.88 91 ILE A N 1
ATOM 643 C CA . ILE A 1 91 ? -11.536 -0.749 2.8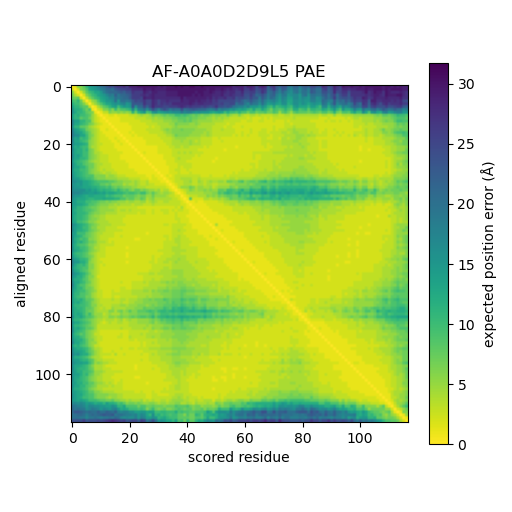83 1.00 94.88 91 ILE A CA 1
ATOM 644 C C . ILE A 1 91 ? -11.182 0.293 1.812 1.00 94.88 91 ILE A C 1
ATOM 646 O O . ILE A 1 91 ? -10.385 0.010 0.922 1.00 94.88 91 ILE A O 1
ATOM 650 N N . PHE A 1 92 ? -11.719 1.514 1.894 1.00 94.50 92 PHE A N 1
ATOM 651 C CA . PHE A 1 92 ? -11.358 2.571 0.942 1.00 94.50 92 PHE A CA 1
ATOM 652 C C . PHE A 1 92 ? -9.886 2.981 1.042 1.00 94.50 92 PHE A C 1
ATOM 654 O O . PHE A 1 92 ? -9.264 3.264 0.018 1.00 94.50 92 PHE A O 1
ATOM 661 N N . ALA A 1 93 ? -9.324 2.990 2.253 1.00 94.19 93 ALA A N 1
ATOM 662 C CA . ALA A 1 93 ? -7.904 3.255 2.459 1.00 94.19 93 ALA A CA 1
ATOM 663 C C . ALA A 1 93 ? -7.020 2.140 1.870 1.00 94.19 93 ALA A C 1
ATOM 665 O O . ALA A 1 93 ? -6.023 2.434 1.215 1.00 94.19 93 ALA A O 1
ATOM 666 N N . GLU A 1 94 ? -7.407 0.874 2.032 1.00 94.88 94 GLU A N 1
ATOM 667 C CA . GLU A 1 94 ? -6.682 -0.287 1.497 1.00 94.88 94 GLU A CA 1
ATOM 668 C C . GLU A 1 94 ? -6.591 -0.265 -0.037 1.00 94.88 94 GLU A C 1
ATOM 670 O O . GLU A 1 94 ? -5.544 -0.558 -0.623 1.00 94.88 94 GLU A O 1
ATOM 675 N N . VAL A 1 95 ? -7.674 0.135 -0.707 1.00 95.81 95 VAL A N 1
ATOM 676 C CA . VAL A 1 95 ? -7.736 0.180 -2.175 1.00 95.81 95 VAL A CA 1
ATOM 677 C C . VAL A 1 95 ? -6.664 1.112 -2.769 1.00 95.81 95 VAL A C 1
ATOM 679 O O . VAL A 1 95 ? -6.177 0.853 -3.869 1.00 95.81 95 VAL A O 1
ATOM 682 N N . LEU A 1 96 ? -6.205 2.132 -2.032 1.00 94.31 96 LEU A N 1
ATOM 683 C CA . LEU A 1 96 ? -5.081 2.985 -2.446 1.00 94.31 96 LEU A CA 1
ATOM 684 C C . LEU A 1 96 ? -3.777 2.185 -2.618 1.00 94.31 96 LEU A C 1
ATOM 686 O O . LEU A 1 96 ? -3.040 2.405 -3.581 1.00 94.31 96 LEU A O 1
ATOM 690 N N . GLY A 1 97 ? -3.511 1.229 -1.724 1.00 93.94 97 GLY A N 1
ATOM 691 C CA . GLY A 1 97 ? -2.358 0.330 -1.815 1.00 93.94 97 GLY A CA 1
ATOM 692 C C . GLY A 1 97 ? -2.486 -0.660 -2.975 1.00 93.94 97 GLY A C 1
ATOM 693 O O . GLY A 1 97 ? -1.519 -0.891 -3.705 1.00 93.94 97 GLY A O 1
ATOM 694 N N . LEU A 1 98 ? -3.697 -1.180 -3.208 1.00 95.44 98 LEU A N 1
ATOM 695 C CA . LEU A 1 98 ? -3.988 -2.050 -4.352 1.00 95.44 98 LEU A CA 1
ATOM 696 C C . LEU A 1 98 ? -3.771 -1.343 -5.695 1.00 95.44 98 LEU A C 1
ATOM 698 O O . LEU A 1 98 ? -3.240 -1.952 -6.624 1.00 95.44 98 LEU A O 1
ATOM 702 N N . TYR A 1 99 ? -4.112 -0.057 -5.808 1.00 96.00 99 TYR A N 1
ATOM 703 C CA . TYR A 1 99 ? -3.823 0.709 -7.022 1.00 96.00 99 TYR A CA 1
ATOM 704 C C . TYR A 1 99 ? -2.320 0.805 -7.301 1.00 96.00 99 TYR A C 1
ATOM 706 O O . TYR A 1 99 ? -1.902 0.592 -8.440 1.00 96.00 99 TYR A O 1
ATOM 714 N N . GLY A 1 100 ? -1.502 1.051 -6.271 1.00 95.00 100 GLY A N 1
ATOM 715 C CA . GLY A 1 100 ? -0.041 1.055 -6.398 1.00 95.00 100 GLY A CA 1
ATOM 716 C C . GLY A 1 100 ? 0.517 -0.286 -6.882 1.00 95.00 100 GLY A C 1
ATOM 717 O O . GLY A 1 100 ? 1.367 -0.318 -7.771 1.00 95.00 100 GLY A O 1
ATOM 718 N N . LEU A 1 101 ? -0.010 -1.397 -6.358 1.00 95.56 101 LEU A N 1
ATOM 719 C CA . LEU A 1 101 ? 0.364 -2.744 -6.791 1.00 95.56 101 LEU A CA 1
ATOM 720 C C . LEU A 1 101 ? 0.033 -2.987 -8.271 1.00 95.56 101 LEU A C 1
ATOM 722 O O . LEU A 1 101 ? 0.887 -3.454 -9.022 1.00 95.56 101 LEU A O 1
ATOM 726 N N . ILE A 1 102 ? -1.185 -2.658 -8.708 1.00 96.12 102 ILE A N 1
ATOM 727 C CA . ILE A 1 102 ? -1.615 -2.868 -10.099 1.00 96.12 102 ILE A CA 1
ATOM 728 C C . ILE A 1 102 ? -0.725 -2.077 -11.063 1.00 96.12 102 ILE A C 1
ATOM 730 O O . ILE A 1 102 ? -0.268 -2.624 -12.067 1.00 96.12 102 ILE A O 1
ATOM 734 N N . VAL A 1 103 ? -0.435 -0.811 -10.750 1.00 95.94 103 VAL A N 1
ATOM 735 C CA . VAL A 1 103 ? 0.446 0.029 -11.575 1.00 95.94 103 VAL A CA 1
ATOM 736 C C . VAL A 1 103 ? 1.848 -0.577 -11.666 1.00 95.94 103 VAL A C 1
ATOM 738 O O . VAL A 1 103 ? 2.373 -0.716 -12.772 1.00 95.94 103 VAL A O 1
ATOM 741 N N . ALA A 1 104 ? 2.423 -1.022 -10.546 1.00 95.44 104 ALA A N 1
ATOM 742 C CA . ALA A 1 104 ? 3.737 -1.658 -10.527 1.00 95.44 104 ALA A CA 1
ATOM 743 C C . ALA A 1 104 ? 3.788 -2.938 -11.381 1.00 95.44 104 ALA A C 1
ATOM 745 O O . ALA A 1 104 ? 4.746 -3.143 -12.127 1.00 95.44 104 ALA A O 1
ATOM 746 N N . LEU A 1 105 ? 2.746 -3.776 -11.335 1.00 94.12 105 LEU A N 1
ATOM 747 C CA . LEU A 1 105 ? 2.657 -5.001 -12.139 1.00 94.12 105 LEU A CA 1
ATOM 748 C C . LEU A 1 105 ? 2.540 -4.710 -13.640 1.00 94.12 105 LEU A C 1
ATOM 750 O O . LEU A 1 105 ? 3.176 -5.385 -14.454 1.00 94.12 105 LEU A O 1
ATOM 754 N N . LEU A 1 106 ? 1.765 -3.690 -14.016 1.00 93.62 106 LEU A N 1
ATOM 755 C CA . LEU A 1 106 ? 1.638 -3.262 -15.410 1.00 93.62 106 LEU A CA 1
ATOM 756 C C . LEU A 1 106 ? 2.956 -2.697 -15.949 1.00 93.62 106 LEU A C 1
ATOM 758 O O . LEU A 1 106 ? 3.328 -2.990 -17.085 1.00 93.62 106 LEU A O 1
ATOM 762 N N . MET A 1 107 ? 3.675 -1.920 -15.136 1.00 92.31 107 MET A N 1
ATOM 763 C CA . MET A 1 107 ? 5.005 -1.414 -15.480 1.00 92.31 107 MET A CA 1
ATOM 764 C C . MET A 1 107 ? 6.005 -2.558 -15.650 1.00 92.31 107 MET A C 1
ATOM 766 O O . MET A 1 107 ? 6.667 -2.638 -16.681 1.00 92.31 107 MET A O 1
ATOM 770 N N . ASN A 1 108 ? 6.062 -3.486 -14.691 1.00 90.69 108 ASN A N 1
ATOM 771 C CA . ASN A 1 108 ? 6.990 -4.614 -14.738 1.00 90.69 108 ASN A CA 1
ATOM 772 C C . ASN A 1 108 ? 6.728 -5.536 -15.942 1.00 90.69 108 ASN A C 1
ATOM 774 O O . ASN A 1 108 ? 7.666 -5.995 -16.582 1.00 90.69 108 ASN A O 1
ATOM 778 N N . SER A 1 109 ? 5.461 -5.737 -16.318 1.00 89.56 109 SER A N 1
ATOM 779 C CA . SER A 1 109 ? 5.095 -6.533 -17.5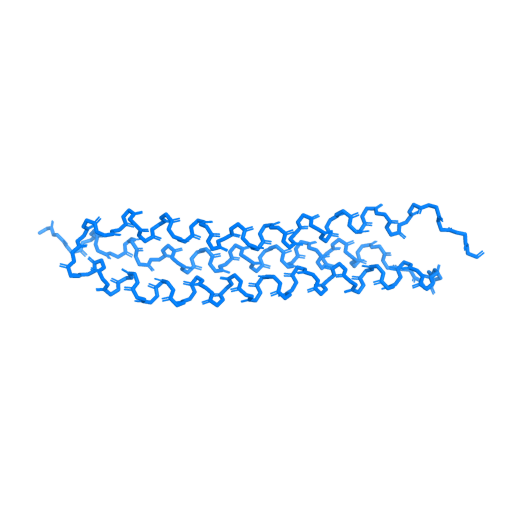02 1.00 89.56 109 SER A CA 1
ATOM 780 C C . SER A 1 109 ? 5.631 -5.935 -18.810 1.00 89.56 109 SER A C 1
ATOM 782 O O . SER A 1 109 ? 5.958 -6.664 -19.742 1.00 89.56 109 SER A O 1
ATOM 784 N N . LYS A 1 110 ? 5.755 -4.604 -18.885 1.00 86.50 110 LYS A N 1
ATOM 785 C CA . LYS A 1 110 ? 6.297 -3.896 -20.054 1.00 86.50 110 LYS A CA 1
ATOM 786 C C . LYS A 1 110 ? 7.814 -3.732 -20.022 1.00 86.50 110 LYS A C 1
ATOM 788 O O . LYS A 1 110 ? 8.389 -3.409 -21.052 1.00 86.50 110 LYS A O 1
ATOM 793 N N . ALA A 1 111 ? 8.461 -3.971 -18.882 1.00 83.19 111 ALA A N 1
ATOM 794 C CA . ALA A 1 111 ? 9.896 -3.752 -18.716 1.00 83.19 111 ALA A CA 1
ATOM 795 C C . ALA A 1 111 ? 10.754 -4.610 -19.662 1.00 83.19 111 ALA A C 1
ATOM 797 O O . ALA A 1 111 ? 11.854 -4.202 -20.000 1.00 83.19 111 ALA A O 1
ATOM 798 N N . SER A 1 112 ? 10.248 -5.767 -20.105 1.00 73.38 112 SER A N 1
ATOM 799 C CA . SER A 1 112 ? 10.967 -6.701 -20.988 1.00 73.38 112 SER A CA 1
ATOM 800 C C . SER A 1 112 ? 10.387 -6.776 -22.413 1.00 73.38 112 SER A C 1
ATOM 802 O O . SER A 1 112 ? 10.907 -7.493 -23.262 1.00 73.38 112 SER A O 1
ATOM 804 N N . THR A 1 113 ? 9.307 -6.039 -22.700 1.00 74.06 113 THR A N 1
ATOM 805 C CA . THR A 1 113 ? 8.648 -6.067 -24.018 1.00 74.06 113 THR A CA 1
ATOM 806 C C . THR A 1 113 ? 9.220 -4.956 -24.902 1.00 74.06 113 THR A C 1
ATOM 808 O O . THR A 1 113 ? 9.226 -3.801 -24.490 1.00 74.06 113 THR A O 1
ATOM 811 N N . ASP A 1 114 ? 9.686 -5.303 -26.106 1.00 63.88 114 ASP A N 1
ATOM 812 C CA . ASP A 1 114 ? 10.213 -4.373 -27.125 1.00 63.88 114 ASP A CA 1
ATOM 813 C C . ASP A 1 114 ? 11.482 -3.592 -26.743 1.00 63.88 114 ASP A C 1
ATOM 815 O O . ASP A 1 114 ? 11.670 -2.445 -27.154 1.00 63.88 114 ASP A O 1
ATOM 819 N N . VAL A 1 115 ? 12.393 -4.210 -25.985 1.00 70.06 115 VAL A N 1
ATOM 820 C CA . VAL A 1 115 ? 13.676 -3.579 -25.645 1.00 70.06 115 VAL A CA 1
ATOM 821 C C . VAL A 1 115 ? 14.807 -4.133 -26.509 1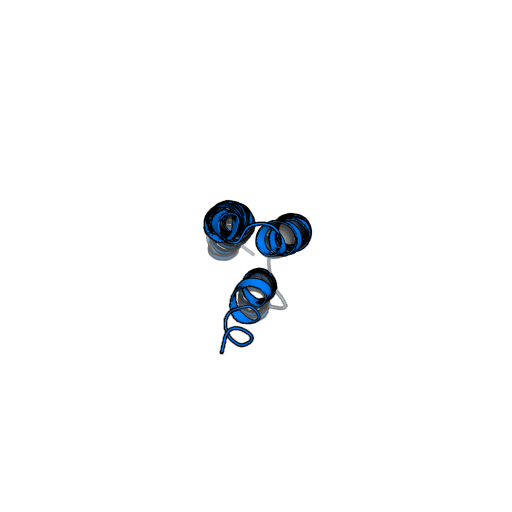.00 70.06 115 VAL A C 1
ATOM 823 O O . VAL A 1 115 ? 15.191 -5.295 -26.399 1.00 70.06 115 VAL A O 1
ATOM 826 N N . THR A 1 116 ? 15.345 -3.293 -27.393 1.00 70.88 116 THR A N 1
ATOM 827 C CA . THR A 1 116 ? 16.552 -3.589 -28.177 1.00 70.88 116 THR A CA 1
ATOM 828 C C . THR A 1 116 ? 17.794 -3.139 -27.410 1.00 70.88 116 THR A C 1
ATOM 830 O O . THR A 1 116 ? 17.907 -1.956 -27.079 1.00 70.88 116 THR A O 1
ATOM 833 N N . CYS A 1 117 ? 18.696 -4.081 -27.129 1.00 61.91 117 CYS A N 1
ATOM 834 C CA . CYS A 1 117 ? 19.970 -3.850 -26.439 1.00 61.91 117 CYS A CA 1
ATOM 835 C C . CYS A 1 117 ? 21.080 -3.352 -27.366 1.00 61.91 117 CYS A C 1
ATOM 837 O O . CYS A 1 117 ? 21.166 -3.857 -28.509 1.00 61.91 117 CYS A O 1
#

pLDDT: mean 87.8, std 12.06, range [43.72, 96.88]

Mean predicted aligned error: 6.03 Å

Foldseek 3Di:
DPPPVLPPLLCVLVVLLVVLVVLLVVLVVLLVVVDDPDADPQLVVLSVVLNCLLVVLSVQLNVQSVVLSVVQSVVCVVPVVSSVVSVVSNVVSSVSNVVSSVSSVVSNVCSPPPDDD

Radius of gyration: 18.98 Å; Cα contacts (8 Å, |Δi|>4): 105; chains: 1; bounding box: 46×20×58 Å

Nearest PDB structures (foldseek):
  8eas-assembly1_h  TM=9.908E-01  e=4.606E-10  Saccharomyces cerevisiae
  3j9t-assembly1_S  TM=9.337E-01  e=1.406E-09  Saccharomyces cerevisiae
  7uzh-assembly1_g  TM=9.711E-01  e=8.120E-09  Rattus norvegicus
  7khr-assembly1_n  TM=9.615E-01  e=1.117E-08  Bos taurus
  7unf-assembly1_4  TM=9.690E-01  e=1.802E-08  Homo sapiens

InterPro domains:
  IPR000245 V-ATPase proteolipid subunit [PR00122] (11-35)
  IPR000245 V-ATPase proteolipid subunit [PR00122] (59-85)
  IPR000245 V-ATPase proteolipid subunit [PR00122] (86-109)
  IPR002379 V-ATPase proteolipid subunit C-like domain [PF00137] (48-107)
  IPR011555 V-ATPase proteolipid subunit C, eukaryotic [TIGR01100] (10-73)
  IPR035921 F/V-ATP synthase subunit C superfamily [G3DSA:1.20.120.610] (4-115)
  IPR035921 F/V-ATP synthase subunit C superfamily [SSF81333] (41-109)

Secondary structure (DSSP, 8-state):
--SSSSSSSTTHHHHHHHHHHHHHHHHHHHHHHT--SS--HHHHHHHHHHHHHHHHHHHHHHHHHHHHHHHHHHHHHH-GGGHHHHHHHHHHHHHHHHHHHHHHHHHHHHTTSS---

Organism: NCBI:txid215243